Protein AF-A0A059X679-F1 (afdb_monomer_lite)

Sequence (166 aa):
TIVILTAVHFHYAGFAAPILAGLAGRQIATARPALWPMFRLVAAGVIAGIALVATGITLARYTPVVEVAAALIFAVSMLMFALLVLLAIVPSISGRLIQTLLVISAMSLIVTMLLAAAYALGSFMGVPLIGIPRMVQLHGWLNAVGFALCGLLAWALTADGKQVKG

Structure (mmCIF, N/CA/C/O backbone):
data_AF-A0A059X679-F1
#
_entry.id   AF-A0A059X679-F1
#
loop_
_atom_site.group_PDB
_atom_site.id
_atom_site.type_symbol
_atom_site.label_atom_id
_atom_site.label_alt_id
_atom_site.label_comp_id
_atom_site.label_asym_id
_atom_site.label_entity_id
_atom_site.label_seq_id
_atom_site.pdbx_PDB_ins_code
_atom_site.Cartn_x
_atom_site.Cartn_y
_atom_site.Cartn_z
_atom_site.occupancy
_atom_site.B_iso_or_equiv
_atom_site.auth_seq_id
_atom_site.auth_comp_id
_atom_site.auth_asym_id
_atom_site.auth_atom_id
_atom_site.pdbx_PDB_model_num
ATOM 1 N N . THR A 1 1 ? -2.100 -9.354 -24.960 1.00 48.28 1 THR A N 1
ATOM 2 C CA . THR A 1 1 ? -1.052 -9.190 -23.921 1.00 48.28 1 THR A CA 1
ATOM 3 C C . THR A 1 1 ? -1.085 -7.816 -23.258 1.00 48.28 1 THR A C 1
ATOM 5 O O . THR A 1 1 ? -1.110 -7.772 -22.037 1.00 48.28 1 THR A O 1
ATOM 8 N N . ILE A 1 2 ? -1.199 -6.708 -24.012 1.00 48.06 2 ILE A N 1
ATOM 9 C CA . ILE A 1 2 ? -1.353 -5.338 -23.459 1.00 48.06 2 ILE A CA 1
ATOM 10 C C . ILE A 1 2 ? -2.611 -5.186 -22.575 1.00 48.06 2 ILE A C 1
ATOM 12 O O . ILE A 1 2 ? -2.538 -4.587 -21.511 1.00 48.06 2 ILE A O 1
ATOM 16 N N . VAL A 1 3 ? -3.730 -5.814 -22.958 1.00 45.22 3 VAL A N 1
ATOM 17 C CA . VAL A 1 3 ? -5.019 -5.756 -22.232 1.00 45.22 3 VAL A CA 1
ATOM 18 C C . VAL A 1 3 ? -4.948 -6.322 -20.803 1.00 45.22 3 VAL A C 1
ATOM 20 O O . VAL A 1 3 ? -5.588 -5.796 -19.901 1.00 45.22 3 VAL A O 1
ATOM 23 N N . ILE A 1 4 ? -4.148 -7.370 -20.562 1.00 53.34 4 ILE A N 1
ATOM 24 C CA . ILE A 1 4 ? -4.004 -7.970 -19.221 1.00 53.34 4 ILE A CA 1
ATOM 25 C C . ILE A 1 4 ? -3.168 -7.061 -18.312 1.00 53.34 4 ILE A C 1
ATOM 27 O O . ILE A 1 4 ? -3.493 -6.888 -17.141 1.00 53.34 4 ILE A O 1
ATOM 31 N N . LEU A 1 5 ? -2.122 -6.436 -18.856 1.00 53.25 5 LEU A N 1
ATOM 32 C CA . LEU A 1 5 ? -1.271 -5.501 -18.120 1.00 53.25 5 LEU A CA 1
ATOM 33 C C . LEU A 1 5 ? -2.037 -4.238 -17.714 1.00 53.25 5 LEU A C 1
ATOM 35 O O . LEU A 1 5 ? -1.928 -3.808 -16.567 1.00 53.25 5 LEU A O 1
ATOM 39 N N . THR A 1 6 ? -2.850 -3.671 -18.608 1.00 52.78 6 THR A N 1
ATOM 40 C CA . THR A 1 6 ? -3.672 -2.496 -18.289 1.00 52.78 6 THR A CA 1
ATOM 41 C C . THR A 1 6 ? -4.815 -2.838 -17.340 1.00 52.78 6 THR A C 1
ATOM 43 O O . THR A 1 6 ? -5.035 -2.096 -16.387 1.00 52.78 6 THR A O 1
ATOM 46 N N . ALA A 1 7 ? -5.493 -3.977 -17.517 1.00 57.66 7 ALA A N 1
ATOM 47 C CA . ALA A 1 7 ? -6.557 -4.399 -16.607 1.00 57.66 7 ALA A CA 1
ATOM 48 C C . ALA A 1 7 ? -6.060 -4.513 -15.156 1.00 57.66 7 ALA A C 1
ATOM 50 O O . ALA A 1 7 ? -6.699 -3.977 -14.254 1.00 57.66 7 ALA A O 1
ATOM 51 N N . VAL A 1 8 ? -4.895 -5.125 -14.927 1.00 61.12 8 VAL A N 1
ATOM 52 C CA . VAL A 1 8 ? -4.318 -5.274 -13.579 1.00 61.12 8 VAL A CA 1
ATOM 53 C C . VAL A 1 8 ? -3.988 -3.910 -12.954 1.00 61.12 8 VAL A C 1
ATOM 55 O O . VAL A 1 8 ? -4.354 -3.660 -11.806 1.00 61.12 8 VAL A O 1
ATOM 58 N N . HIS A 1 9 ? -3.362 -2.993 -13.699 1.00 64.81 9 HIS A N 1
ATOM 59 C CA . HIS A 1 9 ? -3.014 -1.671 -13.161 1.00 64.81 9 HIS A CA 1
ATOM 60 C C . HIS A 1 9 ? -4.255 -0.800 -12.908 1.00 64.81 9 HIS A C 1
ATOM 62 O O . HIS A 1 9 ? -4.377 -0.213 -11.835 1.00 64.81 9 HIS A O 1
ATOM 68 N N . PHE A 1 10 ? -5.219 -0.758 -13.831 1.00 64.38 10 PHE A N 1
ATOM 69 C CA . PHE A 1 10 ? -6.420 0.068 -13.663 1.00 64.38 10 PHE A CA 1
ATOM 70 C C . PHE A 1 10 ? -7.360 -0.443 -12.561 1.00 64.38 10 PHE A C 1
ATOM 72 O O . PHE A 1 10 ? -7.873 0.365 -11.791 1.00 64.38 10 PHE A O 1
ATOM 79 N N . HIS A 1 11 ? -7.565 -1.758 -12.426 1.00 71.19 11 HIS A N 1
ATOM 80 C CA . HIS A 1 11 ? -8.526 -2.287 -11.448 1.00 71.19 11 HIS A CA 1
ATOM 81 C C . HIS A 1 11 ? -7.964 -2.317 -10.023 1.00 71.19 11 HIS A C 1
ATOM 83 O O . HIS A 1 11 ? -8.670 -1.982 -9.071 1.00 71.19 11 HIS A O 1
ATOM 89 N N . TYR A 1 12 ? -6.695 -2.685 -9.838 1.00 73.44 12 TYR A N 1
ATOM 90 C CA . TYR A 1 12 ? -6.148 -2.811 -8.484 1.00 73.44 12 TY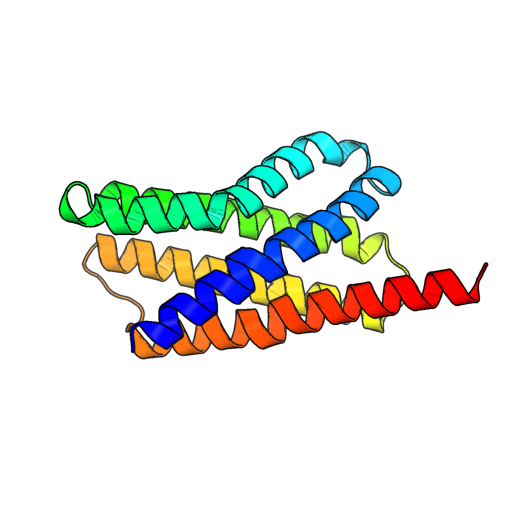R A CA 1
ATOM 91 C C . TYR A 1 12 ? -5.525 -1.508 -7.996 1.00 73.44 12 TYR A C 1
ATOM 93 O O . TYR A 1 12 ? -5.912 -1.016 -6.937 1.00 73.44 12 TYR A O 1
ATOM 101 N N . ALA A 1 13 ? -4.618 -0.909 -8.773 1.00 71.56 13 ALA A N 1
ATOM 102 C CA . ALA A 1 13 ? -3.989 0.353 -8.384 1.00 71.56 13 ALA A CA 1
ATOM 103 C C . ALA A 1 13 ? -4.926 1.558 -8.570 1.00 71.56 13 ALA A C 1
ATOM 105 O O . ALA A 1 13 ? -4.836 2.515 -7.811 1.00 71.56 13 ALA A O 1
ATOM 106 N N . GLY A 1 14 ? -5.843 1.512 -9.541 1.00 76.88 14 GLY A N 1
ATOM 107 C CA . GLY A 1 14 ? -6.721 2.644 -9.875 1.00 76.88 14 GLY A CA 1
ATOM 108 C C . GLY A 1 14 ? -8.073 2.668 -9.199 1.00 76.88 14 GLY A C 1
ATOM 109 O O . GLY A 1 14 ? -8.681 3.728 -9.100 1.00 76.88 14 GLY A O 1
ATOM 110 N N . PHE A 1 15 ? -8.547 1.515 -8.735 1.00 85.12 15 PHE A N 1
ATOM 111 C CA . PHE A 1 15 ? -9.878 1.390 -8.155 1.00 85.12 15 PHE A CA 1
ATOM 112 C C . PHE A 1 15 ? -9.827 0.797 -6.749 1.00 85.12 15 PHE A C 1
ATOM 114 O O . PHE A 1 15 ? -10.203 1.471 -5.789 1.00 85.12 15 PHE A O 1
ATOM 121 N N . ALA A 1 16 ? -9.297 -0.420 -6.590 1.00 91.19 16 ALA A N 1
ATOM 122 C CA . ALA A 1 16 ? -9.264 -1.065 -5.279 1.00 91.19 16 ALA A CA 1
ATOM 123 C C . ALA A 1 16 ? -8.406 -0.286 -4.268 1.00 91.19 16 ALA A C 1
ATOM 125 O O . ALA A 1 16 ? -8.854 -0.047 -3.148 1.00 91.19 16 ALA A O 1
ATOM 126 N N . ALA A 1 17 ? -7.205 0.158 -4.651 1.00 93.38 17 ALA A N 1
ATOM 127 C CA . ALA A 1 17 ? -6.303 0.852 -3.735 1.00 93.38 17 ALA A CA 1
ATOM 128 C C . ALA A 1 17 ? -6.851 2.205 -3.236 1.00 93.38 17 ALA A C 1
ATOM 130 O O . ALA A 1 17 ? -6.862 2.395 -2.018 1.00 93.38 17 ALA A O 1
ATOM 131 N N . PRO A 1 18 ? -7.387 3.110 -4.082 1.00 94.62 18 PRO A N 1
ATOM 132 C CA . PRO A 1 18 ? -8.022 4.339 -3.604 1.00 94.62 18 PRO A CA 1
ATOM 133 C C . PRO A 1 18 ? -9.244 4.088 -2.715 1.00 94.62 18 PRO A C 1
ATOM 135 O O . PRO A 1 18 ? -9.412 4.779 -1.709 1.00 94.62 18 PRO A O 1
ATOM 138 N N . ILE A 1 19 ? -10.069 3.080 -3.031 1.00 95.69 19 ILE A N 1
ATOM 139 C CA . ILE A 1 19 ? -11.204 2.696 -2.177 1.00 95.69 19 ILE A CA 1
ATOM 140 C C . ILE A 1 19 ? -10.695 2.250 -0.810 1.00 95.69 19 ILE A C 1
ATOM 142 O O . ILE A 1 19 ? -11.090 2.818 0.207 1.00 95.69 19 ILE A O 1
ATOM 146 N N . LEU A 1 20 ? -9.784 1.276 -0.774 1.00 97.00 20 LEU A N 1
ATOM 147 C CA . LEU A 1 20 ? -9.219 0.755 0.469 1.00 97.00 20 LEU A CA 1
ATOM 148 C C . LEU A 1 20 ? -8.509 1.850 1.271 1.00 97.00 20 LEU A C 1
ATOM 150 O O . LEU A 1 20 ? -8.650 1.878 2.493 1.00 97.00 20 LEU A O 1
ATOM 154 N N . ALA A 1 21 ? -7.826 2.787 0.609 1.00 96.94 21 ALA A N 1
ATOM 155 C CA . ALA A 1 21 ? -7.252 3.966 1.246 1.00 96.94 21 ALA A CA 1
ATOM 156 C C . ALA A 1 21 ? -8.338 4.860 1.863 1.00 96.94 21 ALA A C 1
ATOM 158 O O . ALA A 1 21 ? -8.243 5.221 3.033 1.00 96.94 21 ALA A O 1
ATOM 159 N N . GLY A 1 22 ? -9.422 5.162 1.151 1.00 96.69 22 GLY A N 1
ATOM 160 C CA . GLY A 1 22 ? -10.538 5.929 1.710 1.00 96.69 22 GLY A CA 1
ATOM 161 C C . GLY A 1 22 ? -11.174 5.264 2.941 1.00 96.69 22 GLY A C 1
ATOM 162 O O . GLY A 1 22 ? -11.459 5.938 3.934 1.00 96.69 22 GLY A O 1
ATOM 163 N N . LEU A 1 23 ? -11.367 3.941 2.905 1.00 96.56 23 LEU A N 1
ATOM 164 C CA . LEU A 1 23 ? -11.904 3.153 4.025 1.00 96.56 23 LEU A CA 1
ATOM 165 C C . LEU A 1 23 ? -10.949 3.173 5.233 1.00 96.56 23 LEU A C 1
ATOM 167 O O . LEU A 1 23 ? -11.359 3.502 6.350 1.00 96.56 23 LEU A O 1
ATOM 171 N N . ALA A 1 24 ? -9.666 2.909 4.987 1.00 96.75 24 ALA A N 1
ATOM 172 C CA . ALA A 1 24 ? -8.597 2.954 5.979 1.00 96.75 24 ALA A CA 1
ATOM 173 C C . ALA A 1 24 ? -8.451 4.339 6.624 1.00 96.75 24 ALA A C 1
ATOM 175 O O . ALA A 1 24 ? -8.278 4.444 7.839 1.00 96.75 24 ALA A O 1
ATOM 176 N N . GLY A 1 25 ? -8.579 5.403 5.829 1.00 96.62 25 GLY A N 1
ATOM 177 C CA . GLY A 1 25 ? -8.484 6.779 6.299 1.00 96.62 25 GLY A CA 1
ATOM 178 C C . GLY A 1 25 ? -9.553 7.125 7.324 1.00 96.62 25 GLY A C 1
ATOM 179 O O . GLY A 1 25 ? -9.234 7.728 8.346 1.00 96.62 25 GLY A O 1
ATOM 180 N N . ARG A 1 26 ? -10.798 6.673 7.119 1.00 94.88 26 ARG A N 1
ATOM 181 C CA . ARG A 1 26 ? -11.865 6.870 8.115 1.00 94.88 26 ARG A CA 1
ATOM 182 C C . ARG A 1 26 ? -11.525 6.211 9.447 1.00 94.88 26 ARG A C 1
ATOM 184 O O . ARG A 1 26 ? -11.721 6.826 10.488 1.00 94.88 26 ARG A O 1
ATOM 191 N N . GLN A 1 27 ? -10.978 4.997 9.409 1.00 95.44 27 GLN A N 1
ATOM 192 C CA . GLN A 1 27 ? -10.595 4.277 10.621 1.00 95.44 27 GLN A CA 1
ATOM 193 C C . GLN A 1 27 ? -9.383 4.912 11.317 1.00 95.44 27 GLN A C 1
ATOM 195 O O . GLN A 1 27 ? -9.369 5.005 12.542 1.00 95.44 27 GLN A O 1
ATOM 200 N N . ILE A 1 28 ? -8.381 5.382 10.568 1.00 95.94 28 ILE A N 1
ATOM 201 C CA . ILE A 1 28 ? -7.215 6.073 11.142 1.00 95.94 28 ILE A CA 1
ATOM 202 C C . ILE A 1 28 ? -7.623 7.402 11.774 1.00 95.94 28 ILE A C 1
ATOM 204 O O . ILE A 1 28 ? -7.195 7.683 12.892 1.00 95.94 28 ILE A O 1
ATOM 208 N N . ALA A 1 29 ? -8.470 8.188 11.106 1.00 94.62 29 ALA A N 1
ATOM 209 C CA . ALA A 1 29 ? -8.936 9.471 11.624 1.00 94.62 29 ALA A CA 1
ATOM 210 C C . ALA A 1 29 ? -9.617 9.330 12.995 1.00 94.62 29 ALA A C 1
ATOM 212 O O . ALA A 1 29 ? -9.427 10.183 13.859 1.00 94.62 29 ALA A O 1
ATOM 213 N N . THR A 1 30 ? -10.362 8.242 13.216 1.00 92.75 30 THR A N 1
ATOM 214 C CA . THR A 1 30 ? -11.065 7.995 14.482 1.00 92.75 30 THR A CA 1
ATOM 215 C C . THR A 1 30 ? -10.205 7.275 15.518 1.00 92.75 30 THR A C 1
ATOM 217 O O . THR A 1 30 ? -10.209 7.652 16.684 1.00 92.75 30 THR A O 1
ATOM 220 N N . ALA A 1 31 ? -9.480 6.224 15.125 1.00 91.81 31 ALA A N 1
ATOM 221 C CA . ALA A 1 31 ? -8.804 5.335 16.073 1.00 91.81 31 ALA A CA 1
ATOM 222 C C . ALA A 1 31 ? -7.353 5.741 16.370 1.00 91.81 31 ALA A C 1
ATOM 224 O O . ALA A 1 31 ? -6.808 5.354 17.403 1.00 91.81 31 ALA A O 1
ATOM 225 N N . ARG A 1 32 ? -6.695 6.466 15.457 1.00 93.88 32 ARG A N 1
ATOM 226 C CA . ARG A 1 32 ? -5.267 6.822 15.530 1.00 93.88 32 ARG A CA 1
ATOM 227 C C . ARG A 1 32 ? -5.015 8.231 14.956 1.00 93.88 32 ARG A C 1
ATOM 229 O O . ARG A 1 32 ? -4.213 8.368 14.029 1.00 93.88 32 ARG A O 1
ATOM 236 N N . PRO A 1 33 ? -5.637 9.293 15.505 1.00 93.62 33 PRO A N 1
ATOM 237 C CA . PRO A 1 33 ? -5.576 10.644 14.932 1.00 93.62 33 PRO A CA 1
ATOM 238 C C . PRO A 1 33 ? -4.147 11.194 14.797 1.00 93.62 33 PRO A C 1
ATOM 240 O O . PRO A 1 33 ? -3.860 11.934 13.860 1.00 93.62 33 PRO A O 1
ATOM 243 N N . ALA A 1 34 ? -3.216 10.774 15.661 1.00 96.62 34 ALA A N 1
ATOM 244 C CA . ALA A 1 34 ? -1.803 11.148 15.568 1.00 96.62 34 ALA A CA 1
ATOM 245 C C . ALA A 1 34 ? -1.125 10.702 14.253 1.00 96.62 34 ALA A C 1
ATOM 247 O O . ALA A 1 34 ? -0.182 11.343 13.800 1.00 96.62 34 ALA A O 1
ATOM 248 N N . LEU A 1 35 ? -1.610 9.632 13.610 1.00 96.94 35 LEU A N 1
ATOM 249 C CA . LEU A 1 35 ? -1.077 9.137 12.333 1.00 96.94 35 LEU A CA 1
ATOM 250 C C . LEU A 1 35 ? -1.709 9.824 11.114 1.00 96.94 35 LEU A C 1
ATOM 252 O O . LEU A 1 35 ? -1.294 9.565 9.984 1.00 96.94 35 LEU A O 1
ATOM 256 N N . TRP A 1 36 ? -2.703 10.694 11.313 1.00 96.44 36 TRP A N 1
ATOM 257 C CA . TRP A 1 36 ? -3.475 11.299 10.229 1.00 96.44 36 TRP A CA 1
ATOM 258 C C . TRP A 1 36 ? -2.638 12.106 9.220 1.00 96.44 36 TRP A C 1
ATOM 260 O O . TRP A 1 36 ? -2.827 11.896 8.020 1.00 96.44 36 TRP A O 1
ATOM 270 N N . PRO A 1 37 ? -1.682 12.970 9.627 1.00 97.25 37 PRO A N 1
ATOM 271 C CA . PRO A 1 37 ? -0.863 13.716 8.667 1.00 97.25 37 PRO A CA 1
ATOM 272 C C . PRO A 1 37 ? -0.038 12.794 7.762 1.00 97.25 37 PRO A C 1
ATOM 274 O O . PRO A 1 37 ? -0.015 12.972 6.545 1.00 97.25 37 PRO A O 1
ATOM 277 N N . MET A 1 38 ? 0.573 11.758 8.347 1.00 97.25 38 MET A N 1
ATOM 278 C CA . MET A 1 38 ? 1.326 10.747 7.604 1.00 97.25 38 MET A CA 1
ATOM 279 C C . MET A 1 38 ? 0.411 9.955 6.668 1.00 97.25 38 MET A C 1
ATOM 281 O O . MET A 1 38 ? 0.742 9.761 5.500 1.00 97.25 38 MET A O 1
ATOM 285 N N . PHE A 1 39 ? -0.765 9.546 7.151 1.00 97.50 39 PHE A N 1
ATOM 286 C CA . PHE A 1 39 ? -1.740 8.832 6.334 1.00 97.50 39 PHE A CA 1
ATOM 287 C C . PHE A 1 39 ? -2.184 9.654 5.120 1.00 97.50 39 PHE A C 1
ATOM 289 O O . PHE A 1 39 ? -2.290 9.103 4.029 1.00 97.50 39 PHE A O 1
ATOM 296 N N . ARG A 1 40 ? -2.400 10.967 5.267 1.00 97.31 40 ARG A N 1
ATOM 297 C CA . ARG A 1 40 ? -2.769 11.841 4.141 1.00 97.31 40 ARG A CA 1
ATOM 298 C C . ARG A 1 40 ? -1.701 11.867 3.052 1.00 97.31 40 ARG A C 1
ATOM 300 O O . ARG A 1 40 ? -2.054 11.820 1.877 1.00 97.31 40 ARG A O 1
ATOM 307 N N . LEU A 1 41 ? -0.424 11.919 3.431 1.00 97.44 41 LEU A N 1
ATOM 308 C CA . LEU A 1 41 ? 0.682 11.865 2.475 1.00 97.44 41 LEU A CA 1
ATOM 309 C C . LEU A 1 41 ? 0.719 10.516 1.747 1.00 97.44 41 LEU A C 1
ATOM 311 O O . LEU A 1 41 ? 0.799 10.472 0.522 1.00 97.44 41 LEU A O 1
ATOM 315 N N . VAL A 1 42 ? 0.589 9.421 2.498 1.00 97.56 42 VAL A N 1
ATOM 316 C CA . VAL A 1 42 ? 0.533 8.063 1.942 1.00 97.56 42 VAL A CA 1
ATOM 317 C C . VAL A 1 42 ? -0.650 7.911 0.983 1.00 97.56 42 VAL A C 1
ATOM 319 O O . VAL A 1 42 ? -0.472 7.453 -0.142 1.00 97.56 42 VAL A O 1
ATOM 322 N N . ALA A 1 43 ? -1.845 8.3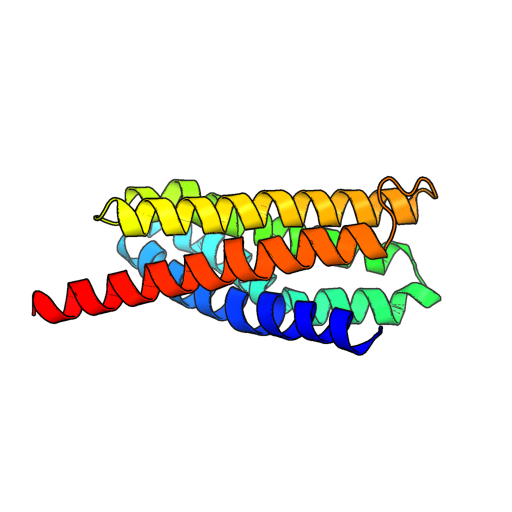50 1.381 1.00 96.31 43 ALA A N 1
ATOM 323 C CA . ALA A 1 43 ? -3.050 8.290 0.560 1.00 96.31 43 ALA A CA 1
ATOM 324 C C . ALA A 1 43 ? -2.924 9.132 -0.719 1.00 96.31 43 ALA A C 1
ATOM 326 O O . ALA A 1 43 ? -3.359 8.690 -1.780 1.00 96.31 43 ALA A O 1
ATOM 327 N N . ALA A 1 44 ? -2.286 10.305 -0.649 1.00 96.62 44 ALA A N 1
ATOM 328 C CA . ALA A 1 44 ? -1.984 11.100 -1.836 1.00 96.62 44 ALA A CA 1
ATOM 329 C C . ALA A 1 44 ? -1.077 10.331 -2.810 1.00 96.62 44 ALA A C 1
ATOM 331 O O . ALA A 1 44 ? -1.358 10.309 -4.006 1.00 96.62 44 ALA A O 1
ATOM 332 N N . GLY A 1 45 ? -0.051 9.638 -2.303 1.00 95.12 45 GLY A N 1
ATOM 333 C CA . GLY A 1 45 ? 0.806 8.761 -3.106 1.00 95.12 45 GLY A CA 1
ATOM 334 C C . GLY A 1 45 ? 0.053 7.583 -3.735 1.00 95.12 45 GLY A C 1
ATOM 335 O O . GLY A 1 45 ? 0.266 7.275 -4.907 1.00 95.12 45 GLY A O 1
ATOM 336 N N . VAL A 1 46 ? -0.880 6.965 -3.000 1.00 94.62 46 VAL A N 1
ATOM 337 C CA . VAL A 1 46 ? -1.751 5.897 -3.528 1.00 94.62 46 VAL A CA 1
ATOM 338 C C . VAL A 1 46 ? -2.620 6.413 -4.680 1.00 94.62 46 VAL A C 1
ATOM 340 O O . VAL A 1 46 ? -2.682 5.778 -5.729 1.00 94.62 46 VAL A O 1
ATOM 343 N N . ILE A 1 47 ? -3.253 7.579 -4.516 1.00 93.38 47 ILE A N 1
ATOM 344 C CA . ILE A 1 47 ? -4.141 8.176 -5.528 1.00 93.38 47 ILE A CA 1
ATOM 345 C C . ILE A 1 47 ? -3.350 8.636 -6.760 1.00 93.38 47 ILE A C 1
ATOM 347 O O . ILE A 1 47 ? -3.759 8.386 -7.893 1.00 93.38 47 ILE A O 1
ATOM 351 N N . ALA A 1 48 ? -2.199 9.280 -6.552 1.00 91.88 48 ALA A N 1
ATOM 352 C CA . ALA A 1 48 ? -1.333 9.742 -7.635 1.00 91.88 48 ALA A CA 1
ATOM 353 C C . ALA A 1 48 ? -0.635 8.589 -8.379 1.00 91.88 48 ALA A C 1
ATOM 355 O O . ALA A 1 48 ? -0.137 8.788 -9.486 1.00 91.88 48 ALA A O 1
ATOM 356 N N . GLY A 1 49 ? -0.613 7.390 -7.793 1.00 87.19 49 GLY A N 1
ATOM 357 C CA . GLY A 1 49 ? 0.140 6.231 -8.260 1.00 87.19 49 GLY A CA 1
ATOM 358 C C . GLY A 1 49 ? -0.059 5.873 -9.728 1.00 87.19 49 GLY A C 1
ATOM 359 O O . GLY A 1 49 ? 0.923 5.707 -10.449 1.00 87.19 49 GLY A O 1
ATOM 360 N N . ILE A 1 50 ? -1.308 5.814 -10.206 1.00 86.62 50 ILE A N 1
ATOM 361 C CA . ILE A 1 50 ? -1.579 5.524 -11.625 1.00 86.62 50 ILE A CA 1
ATOM 362 C C . ILE A 1 50 ? -0.992 6.594 -12.536 1.00 86.62 50 ILE A C 1
ATOM 364 O O . ILE A 1 50 ? -0.329 6.258 -13.516 1.00 86.62 50 ILE A O 1
ATOM 368 N N . ALA A 1 51 ? -1.231 7.870 -12.227 1.00 88.06 51 ALA A N 1
ATOM 369 C CA . ALA A 1 51 ? -0.729 8.966 -13.045 1.00 88.06 51 ALA A CA 1
ATOM 370 C C . ALA A 1 51 ? 0.805 8.958 -13.069 1.00 88.06 51 ALA A C 1
ATOM 372 O O . ALA A 1 51 ? 1.412 9.143 -14.124 1.00 88.06 51 ALA A O 1
ATOM 373 N N . LEU A 1 52 ? 1.426 8.670 -11.923 1.00 87.81 52 LEU A N 1
ATOM 374 C CA . LEU A 1 52 ? 2.872 8.596 -11.779 1.00 87.81 52 LEU A CA 1
ATOM 375 C C . LEU A 1 52 ? 3.471 7.460 -12.618 1.00 87.81 52 LEU A C 1
ATOM 377 O O . LEU A 1 52 ? 4.361 7.707 -13.430 1.00 87.81 52 LEU A O 1
ATOM 381 N N . VAL A 1 53 ? 2.952 6.236 -12.485 1.00 87.25 53 VAL A N 1
ATOM 382 C CA . VAL A 1 53 ? 3.432 5.071 -13.248 1.00 87.25 53 VAL A CA 1
ATOM 383 C C . VAL A 1 53 ? 3.183 5.250 -14.749 1.00 87.25 53 VAL A C 1
ATOM 385 O O . VAL A 1 53 ? 4.078 4.986 -15.551 1.00 87.25 53 VAL A O 1
ATOM 388 N N . ALA A 1 54 ? 2.014 5.761 -15.149 1.00 86.00 54 ALA A N 1
ATOM 389 C CA . ALA A 1 54 ? 1.708 6.042 -16.554 1.00 86.00 54 ALA A CA 1
ATOM 390 C C . ALA A 1 54 ? 2.667 7.081 -17.158 1.00 86.00 54 ALA A C 1
ATOM 392 O O . ALA A 1 54 ? 3.144 6.916 -18.285 1.00 86.00 54 ALA A O 1
ATOM 393 N N . THR A 1 55 ? 2.992 8.125 -16.392 1.00 85.94 55 THR A N 1
ATOM 394 C CA . THR A 1 55 ? 3.982 9.136 -16.785 1.00 85.94 55 THR A CA 1
ATOM 395 C C . THR A 1 55 ? 5.370 8.511 -16.925 1.00 85.94 55 THR A C 1
ATOM 397 O O . THR A 1 55 ? 6.042 8.746 -17.929 1.00 85.94 55 THR A O 1
ATOM 400 N N . GLY A 1 56 ? 5.768 7.660 -15.974 1.00 86.62 56 GLY A N 1
ATOM 401 C CA . GLY A 1 56 ? 7.028 6.917 -16.006 1.00 86.62 56 GLY A CA 1
ATOM 402 C C . GLY A 1 56 ? 7.194 6.089 -17.278 1.00 86.62 56 GLY A C 1
ATOM 403 O O . GLY A 1 56 ? 8.175 6.267 -17.995 1.00 86.62 56 GLY A O 1
ATOM 404 N N . ILE A 1 57 ? 6.196 5.269 -17.614 1.00 85.44 57 ILE A N 1
ATOM 405 C CA . ILE A 1 57 ? 6.197 4.441 -18.833 1.00 85.44 57 ILE A CA 1
ATOM 406 C C . ILE A 1 57 ? 6.239 5.316 -20.098 1.00 85.44 57 ILE A C 1
ATOM 408 O O . ILE A 1 57 ? 6.947 5.007 -21.054 1.00 85.44 57 ILE A O 1
ATOM 412 N N . THR A 1 58 ? 5.507 6.433 -20.116 1.00 86.31 58 THR A N 1
ATOM 413 C CA . THR A 1 58 ? 5.440 7.329 -21.286 1.00 86.31 58 THR A CA 1
ATOM 414 C C . THR A 1 58 ? 6.778 8.021 -21.563 1.00 86.31 58 THR A C 1
ATOM 416 O O . THR A 1 58 ? 7.171 8.183 -22.725 1.00 86.31 58 THR A O 1
ATOM 419 N N . LEU A 1 59 ? 7.480 8.430 -20.503 1.00 89.31 59 LEU A N 1
ATOM 420 C CA . LEU A 1 59 ? 8.758 9.138 -20.585 1.00 89.31 59 LEU A CA 1
ATOM 421 C C . LEU A 1 59 ? 9.972 8.201 -20.624 1.00 89.31 59 LEU A C 1
ATOM 423 O O . LEU A 1 59 ? 11.064 8.661 -20.961 1.00 89.31 59 LEU A O 1
ATOM 427 N N . ALA A 1 60 ? 9.791 6.904 -20.361 1.00 86.31 60 ALA A N 1
ATOM 428 C CA . ALA A 1 60 ? 10.850 5.893 -20.353 1.00 86.31 60 ALA A CA 1
ATOM 429 C C . ALA A 1 60 ? 11.706 5.896 -21.628 1.00 86.31 60 ALA A C 1
ATOM 431 O O . ALA A 1 60 ? 12.922 5.731 -21.559 1.00 86.31 60 ALA A O 1
ATOM 432 N N . ARG A 1 61 ? 11.086 6.159 -22.791 1.00 85.81 61 ARG A N 1
ATOM 433 C CA . ARG A 1 61 ? 11.779 6.224 -24.091 1.00 85.81 61 ARG A CA 1
ATOM 434 C C . ARG A 1 61 ? 12.840 7.325 -24.180 1.00 85.81 61 ARG A C 1
ATOM 436 O O . ARG A 1 61 ? 13.726 7.244 -25.021 1.00 85.81 61 ARG A O 1
ATOM 443 N N . TYR A 1 62 ? 12.709 8.362 -23.356 1.00 90.06 62 TYR A N 1
ATOM 444 C CA . TYR A 1 62 ? 13.633 9.491 -23.285 1.00 90.06 62 TYR A CA 1
ATOM 445 C C . TYR A 1 62 ? 14.550 9.381 -22.073 1.00 90.06 62 TYR A C 1
ATOM 447 O O . TYR A 1 62 ? 15.756 9.585 -22.189 1.00 90.06 62 TYR A O 1
ATOM 455 N N . THR A 1 63 ? 13.975 9.029 -20.922 1.00 89.50 63 THR A N 1
ATOM 456 C CA . THR A 1 63 ? 14.682 8.997 -19.644 1.00 89.50 63 THR A CA 1
ATOM 457 C C . THR A 1 63 ? 14.270 7.750 -18.854 1.00 89.50 63 THR A C 1
ATOM 459 O O . THR A 1 63 ? 13.344 7.822 -18.042 1.00 89.50 63 THR A O 1
ATOM 462 N N . PRO A 1 64 ? 14.968 6.610 -19.027 1.00 86.31 64 PRO A N 1
ATOM 463 C CA . PRO A 1 64 ? 14.629 5.345 -18.359 1.00 86.31 64 PRO A CA 1
ATOM 464 C C . PRO A 1 64 ? 14.594 5.433 -16.825 1.00 86.31 64 PRO A C 1
ATOM 466 O O . PRO A 1 64 ? 13.830 4.734 -16.166 1.00 86.31 64 PRO A O 1
ATOM 469 N N . VAL A 1 65 ? 15.378 6.346 -16.241 1.00 91.75 65 VAL A N 1
ATOM 470 C CA . VAL A 1 65 ? 15.404 6.601 -14.789 1.00 91.75 65 VAL A CA 1
ATOM 471 C C . VAL A 1 65 ? 14.035 7.041 -14.257 1.00 91.75 65 VAL A C 1
ATOM 473 O O . VAL A 1 65 ? 13.683 6.707 -13.127 1.00 91.75 65 VAL A O 1
ATOM 476 N N . VAL A 1 66 ? 13.241 7.765 -15.056 1.00 90.69 66 VAL A N 1
ATOM 477 C CA . VAL A 1 66 ? 11.927 8.278 -14.632 1.00 90.69 66 VAL A CA 1
ATOM 478 C C . VAL A 1 66 ? 10.929 7.140 -14.436 1.00 90.69 66 VAL A C 1
ATOM 480 O O . VAL A 1 66 ? 10.144 7.188 -13.492 1.00 90.69 66 VAL A O 1
ATOM 483 N N . GLU A 1 67 ? 10.983 6.100 -15.269 1.00 87.81 67 GLU A N 1
ATOM 484 C CA . GLU A 1 67 ? 10.139 4.910 -15.120 1.00 87.81 67 GLU A CA 1
ATOM 485 C C . GLU A 1 67 ? 10.391 4.220 -13.776 1.00 87.81 67 GLU A C 1
ATOM 487 O O . GLU A 1 67 ? 9.458 3.964 -13.012 1.00 87.81 67 GLU A O 1
ATOM 492 N N . VAL A 1 68 ? 11.666 3.993 -13.455 1.00 90.75 68 VAL A N 1
ATOM 493 C CA . VAL A 1 68 ? 12.082 3.338 -12.210 1.00 90.75 68 VAL A CA 1
ATOM 494 C C . VAL A 1 68 ? 11.725 4.198 -11.006 1.00 90.75 68 VAL A C 1
ATOM 496 O O . VAL A 1 68 ? 11.137 3.699 -10.050 1.00 90.75 68 VAL A O 1
ATOM 499 N N . ALA A 1 69 ? 12.028 5.497 -11.050 1.00 93.62 69 ALA A N 1
ATOM 500 C CA . ALA A 1 69 ? 11.707 6.414 -9.962 1.00 93.62 69 ALA A CA 1
ATOM 501 C C . ALA A 1 69 ? 10.193 6.464 -9.698 1.00 93.62 69 ALA A C 1
ATOM 503 O O . ALA A 1 69 ? 9.769 6.338 -8.549 1.00 93.62 69 ALA A O 1
ATOM 504 N N . ALA A 1 70 ? 9.375 6.572 -10.749 1.00 91.75 70 ALA A N 1
ATOM 505 C CA . ALA A 1 70 ? 7.918 6.551 -10.647 1.00 91.75 70 ALA A CA 1
ATOM 506 C C . ALA A 1 70 ? 7.401 5.250 -10.012 1.00 91.75 70 ALA A C 1
ATOM 508 O O . ALA A 1 70 ? 6.593 5.294 -9.079 1.00 91.75 70 ALA A O 1
ATOM 509 N N . ALA A 1 71 ? 7.899 4.100 -10.475 1.00 91.69 71 ALA A N 1
ATOM 510 C CA . ALA A 1 71 ? 7.530 2.796 -9.935 1.00 91.69 71 ALA A CA 1
ATOM 511 C C . ALA A 1 71 ? 7.922 2.653 -8.455 1.00 91.69 71 ALA A C 1
ATOM 513 O O . ALA A 1 71 ? 7.115 2.186 -7.650 1.00 91.69 71 ALA A O 1
ATOM 514 N N . LEU A 1 72 ? 9.124 3.096 -8.074 1.00 94.81 72 LEU A N 1
ATOM 515 C CA . LEU A 1 72 ? 9.609 3.022 -6.695 1.00 94.81 72 LEU A CA 1
ATOM 516 C C . LEU A 1 72 ? 8.847 3.960 -5.755 1.00 94.81 72 LEU A C 1
ATOM 518 O O . LEU A 1 72 ? 8.477 3.542 -4.661 1.00 94.81 72 LEU A O 1
ATOM 522 N N . ILE A 1 73 ? 8.556 5.195 -6.170 1.00 95.00 73 ILE A N 1
ATOM 523 C CA . ILE A 1 73 ? 7.763 6.141 -5.367 1.00 95.00 73 ILE A CA 1
ATOM 524 C C . ILE A 1 73 ? 6.362 5.576 -5.102 1.00 95.00 73 ILE A C 1
ATOM 526 O O . ILE A 1 73 ? 5.865 5.624 -3.968 1.00 95.00 73 ILE A O 1
ATOM 530 N N . PHE A 1 74 ? 5.727 5.005 -6.128 1.00 93.94 74 PHE A N 1
ATOM 531 C CA . PHE A 1 74 ? 4.425 4.371 -5.957 1.00 93.94 74 PHE A CA 1
ATOM 532 C C . PHE A 1 74 ? 4.510 3.131 -5.053 1.00 93.94 74 PHE A C 1
ATOM 534 O O . PHE A 1 74 ? 3.712 3.000 -4.121 1.00 93.94 74 PHE A O 1
ATOM 541 N N . ALA A 1 75 ? 5.515 2.272 -5.250 1.00 95.31 75 ALA A N 1
ATOM 542 C CA . ALA A 1 75 ? 5.738 1.093 -4.415 1.00 95.31 75 ALA A CA 1
ATOM 543 C C . ALA A 1 75 ? 5.952 1.462 -2.939 1.00 95.31 75 ALA A C 1
ATOM 545 O O . ALA A 1 75 ? 5.348 0.845 -2.065 1.00 95.31 75 ALA A O 1
ATOM 546 N N . VAL A 1 76 ? 6.739 2.503 -2.647 1.00 97.56 76 VAL A N 1
ATOM 547 C CA . VAL A 1 76 ? 6.944 3.012 -1.280 1.00 97.56 76 VAL A CA 1
ATOM 548 C C . VAL A 1 76 ? 5.631 3.503 -0.675 1.00 97.56 76 VAL A C 1
ATOM 550 O O . VAL A 1 76 ? 5.324 3.166 0.467 1.00 97.56 76 VAL A O 1
ATOM 553 N N . SER A 1 77 ? 4.820 4.241 -1.434 1.00 97.06 77 SER A N 1
ATOM 554 C CA . SER A 1 77 ? 3.513 4.716 -0.957 1.00 97.06 77 SER A CA 1
ATOM 555 C C . SER A 1 77 ? 2.593 3.547 -0.590 1.00 97.06 77 SER A C 1
ATOM 557 O O . SER A 1 77 ? 2.002 3.529 0.490 1.00 97.06 77 SER A O 1
ATOM 559 N N . MET A 1 78 ? 2.524 2.525 -1.444 1.00 97.31 78 MET A N 1
ATOM 560 C CA . MET A 1 78 ? 1.725 1.322 -1.197 1.00 97.31 78 MET A CA 1
ATOM 561 C C . MET A 1 78 ? 2.281 0.465 -0.046 1.00 97.31 78 MET A C 1
ATOM 563 O O . MET A 1 78 ? 1.504 -0.082 0.736 1.00 97.31 78 MET A O 1
ATOM 567 N N . LEU A 1 79 ? 3.605 0.382 0.119 1.00 98.31 79 LEU A N 1
ATOM 568 C CA . LEU A 1 79 ? 4.238 -0.288 1.262 1.00 98.31 79 LEU A CA 1
ATOM 569 C C . LEU A 1 79 ? 3.895 0.413 2.576 1.00 98.31 79 LEU A C 1
ATOM 571 O O . LEU A 1 79 ? 3.471 -0.236 3.530 1.00 98.31 79 LEU A O 1
ATOM 575 N N . MET A 1 80 ? 4.011 1.740 2.616 1.00 98.25 80 MET A N 1
ATOM 576 C CA . MET A 1 80 ? 3.627 2.527 3.788 1.00 98.25 80 MET A CA 1
ATOM 577 C C . MET A 1 80 ? 2.136 2.377 4.101 1.00 98.25 80 MET A C 1
ATOM 579 O O . MET A 1 80 ? 1.763 2.261 5.269 1.00 98.25 80 MET A O 1
ATOM 583 N N . PHE A 1 81 ? 1.285 2.313 3.073 1.00 98.44 81 PHE A N 1
ATOM 584 C CA . PHE A 1 81 ? -0.133 2.014 3.242 1.00 98.44 81 PHE A CA 1
ATOM 585 C C . PHE A 1 81 ? -0.356 0.632 3.876 1.00 98.44 81 PHE A C 1
ATOM 587 O O . PHE A 1 81 ? -1.080 0.526 4.865 1.00 98.44 81 PHE A O 1
ATOM 594 N N . ALA A 1 82 ? 0.309 -0.411 3.375 1.00 98.44 82 ALA A N 1
ATOM 595 C CA . ALA A 1 82 ? 0.215 -1.760 3.932 1.00 98.44 82 ALA A CA 1
ATOM 596 C C . ALA A 1 82 ? 0.686 -1.826 5.396 1.00 98.44 82 ALA A C 1
ATOM 598 O O . ALA A 1 82 ? 0.031 -2.451 6.233 1.00 98.44 82 ALA A O 1
ATOM 599 N N . LEU A 1 83 ? 1.784 -1.142 5.730 1.00 98.50 83 LEU A N 1
ATOM 600 C CA . LEU A 1 83 ? 2.292 -1.058 7.102 1.00 98.50 83 LEU A CA 1
ATOM 601 C C . LEU A 1 83 ? 1.313 -0.330 8.028 1.00 98.50 83 LEU A C 1
ATOM 603 O O . LEU A 1 83 ? 1.078 -0.784 9.145 1.00 98.50 83 LEU A O 1
ATOM 607 N N . LEU A 1 84 ? 0.686 0.753 7.565 1.00 98.38 84 LEU A N 1
ATOM 608 C CA . LEU A 1 84 ? -0.376 1.431 8.311 1.00 98.38 84 LEU A CA 1
ATOM 609 C C . LEU A 1 84 ? -1.575 0.508 8.553 1.00 98.38 84 LEU A C 1
ATOM 611 O O . LEU A 1 84 ? -2.113 0.480 9.663 1.00 98.38 84 LEU A O 1
ATOM 615 N N . VAL A 1 85 ? -1.963 -0.293 7.559 1.00 98.19 85 VAL A N 1
ATOM 616 C CA . VAL A 1 85 ? -3.019 -1.296 7.734 1.00 98.19 85 VAL A CA 1
ATOM 617 C C . VAL A 1 85 ? -2.630 -2.310 8.818 1.00 98.19 85 VAL A C 1
ATOM 619 O O . VAL A 1 85 ? -3.387 -2.491 9.772 1.00 98.19 85 VAL A O 1
ATOM 622 N N . LEU A 1 86 ? -1.446 -2.920 8.730 1.00 98.12 86 LEU A N 1
ATOM 623 C CA . LEU A 1 86 ? -0.998 -3.952 9.677 1.00 98.12 86 LEU A CA 1
ATOM 624 C C . LEU A 1 86 ? -0.802 -3.431 11.100 1.00 98.12 86 LEU A C 1
ATOM 626 O O . LEU A 1 86 ? -1.223 -4.075 12.058 1.00 98.12 86 LEU A O 1
ATOM 630 N N . LEU A 1 87 ? -0.140 -2.286 11.246 1.00 97.69 87 LEU A N 1
ATOM 631 C CA . LEU A 1 87 ? 0.353 -1.820 12.542 1.00 97.69 87 LEU A CA 1
ATOM 632 C C . LEU A 1 87 ? -0.640 -0.901 13.259 1.00 97.69 87 LEU A C 1
ATOM 634 O O . LEU A 1 87 ? -0.638 -0.833 14.489 1.00 97.69 87 LEU A O 1
ATOM 638 N N . ALA A 1 88 ? -1.492 -0.190 12.515 1.00 96.81 88 ALA A N 1
ATOM 639 C CA . ALA A 1 88 ? -2.427 0.776 13.087 1.00 96.81 88 ALA A CA 1
ATOM 640 C C . ALA A 1 88 ? -3.888 0.327 12.983 1.00 96.81 88 ALA A C 1
ATOM 642 O O . ALA A 1 88 ? -4.637 0.482 13.950 1.00 96.81 88 ALA A O 1
ATOM 643 N N . ILE A 1 89 ? -4.298 -0.235 11.841 1.00 97.06 89 ILE A N 1
ATOM 644 C CA . ILE A 1 89 ? -5.711 -0.541 11.574 1.00 97.06 89 ILE A CA 1
ATOM 645 C C . ILE A 1 89 ? -6.111 -1.903 12.131 1.00 97.06 89 ILE A C 1
ATOM 647 O O . ILE A 1 89 ? -7.082 -1.962 12.884 1.00 97.06 89 ILE A O 1
ATOM 651 N N . VAL A 1 90 ? -5.373 -2.972 11.820 1.00 97.19 90 VAL A N 1
ATOM 652 C CA . VAL A 1 90 ? -5.685 -4.340 12.280 1.00 97.19 90 VAL A CA 1
ATOM 653 C C . VAL A 1 90 ? -5.887 -4.409 13.804 1.00 97.19 90 VAL A C 1
ATOM 655 O O . VAL A 1 90 ? -6.916 -4.942 14.225 1.00 97.19 90 VAL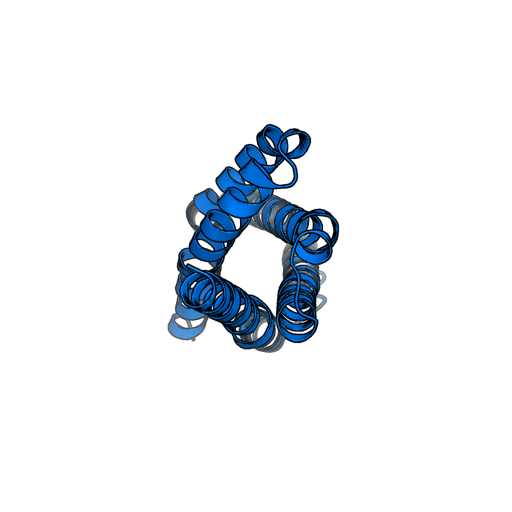 A O 1
ATOM 658 N N . PRO A 1 91 ? -5.023 -3.809 14.651 1.00 96.19 91 PRO A N 1
ATOM 659 C CA . PRO A 1 91 ? -5.219 -3.828 16.103 1.00 96.19 91 PRO A CA 1
ATOM 660 C C . PRO A 1 91 ? -6.404 -2.977 16.583 1.00 96.19 91 PRO A C 1
ATOM 662 O O . PRO A 1 91 ? -6.849 -3.134 17.715 1.00 96.19 91 PRO A O 1
ATOM 665 N N . SER A 1 92 ? -6.897 -2.048 15.755 1.00 93.50 92 SER A N 1
ATOM 666 C CA . SER A 1 92 ? -8.000 -1.135 16.097 1.00 93.50 92 SER A CA 1
ATOM 667 C C . SER A 1 92 ? -9.391 -1.675 15.753 1.00 93.50 92 SER A C 1
ATOM 669 O O . SER A 1 92 ? -10.390 -1.043 16.093 1.00 93.50 92 SER A O 1
ATOM 671 N N . ILE A 1 93 ? -9.470 -2.809 15.052 1.00 92.19 93 ILE A N 1
ATOM 672 C CA . ILE A 1 93 ? -10.728 -3.416 14.608 1.00 92.19 93 ILE A CA 1
ATOM 673 C C . ILE A 1 93 ? -10.969 -4.707 15.385 1.00 92.19 93 ILE A C 1
ATOM 675 O O . ILE A 1 93 ? -10.057 -5.509 15.579 1.00 92.19 93 ILE A O 1
ATOM 679 N N . SER A 1 94 ? -12.211 -4.927 15.813 1.00 90.69 94 SER A N 1
ATOM 680 C CA . SER A 1 94 ? -12.635 -6.169 16.461 1.00 90.69 94 SER A CA 1
ATOM 681 C C . SER A 1 94 ? -13.135 -7.188 15.433 1.00 90.69 94 SER A C 1
ATOM 683 O O . SER A 1 94 ? -13.882 -6.839 14.524 1.00 90.69 94 SER A O 1
ATOM 685 N N . GLY A 1 95 ? -12.772 -8.461 15.617 1.00 94.31 95 GLY A N 1
ATOM 686 C CA . GLY A 1 95 ? -13.235 -9.582 14.791 1.00 94.31 95 GLY A CA 1
ATOM 687 C C . GLY A 1 95 ? -12.087 -10.300 14.086 1.00 94.31 95 GLY A C 1
ATOM 688 O O . GLY A 1 95 ? -11.480 -9.760 13.164 1.00 94.31 95 GLY A O 1
ATOM 689 N N . ARG A 1 96 ? -11.813 -11.547 14.498 1.00 95.31 96 ARG A N 1
ATOM 690 C CA . ARG A 1 96 ? -10.666 -12.331 14.001 1.00 95.31 96 ARG A CA 1
ATOM 691 C C . ARG A 1 96 ? -10.686 -12.506 12.484 1.00 95.31 96 ARG A C 1
ATOM 693 O O . ARG A 1 96 ? -9.660 -12.322 11.853 1.00 95.31 96 ARG A O 1
ATOM 700 N N . LEU A 1 97 ? -11.853 -12.783 11.896 1.00 96.81 97 LEU A N 1
ATOM 701 C CA . LEU A 1 97 ? -11.987 -12.933 10.444 1.00 96.81 97 LEU A CA 1
ATOM 702 C C . LEU A 1 97 ? -11.588 -11.652 9.693 1.00 96.81 97 LEU A C 1
ATOM 704 O O . LEU A 1 97 ? -10.800 -11.714 8.756 1.00 96.81 97 LEU A O 1
ATOM 708 N N . ILE A 1 98 ? -12.085 -10.492 10.134 1.00 97.06 98 ILE A N 1
ATOM 709 C CA . ILE A 1 98 ? -11.778 -9.189 9.521 1.00 97.06 98 ILE A CA 1
ATOM 710 C C . ILE A 1 98 ? -10.282 -8.888 9.650 1.00 97.06 98 ILE A C 1
ATOM 712 O O . ILE A 1 98 ? -9.641 -8.510 8.672 1.00 97.06 98 ILE A O 1
ATOM 716 N N . GLN A 1 99 ? -9.709 -9.111 10.836 1.00 97.62 99 GLN A N 1
ATOM 717 C CA . GLN A 1 99 ? -8.275 -8.946 11.072 1.00 97.62 99 GLN A CA 1
ATOM 718 C C . GLN A 1 99 ? -7.445 -9.849 10.155 1.00 97.62 99 GLN A C 1
ATOM 720 O O . GLN A 1 99 ? -6.522 -9.363 9.506 1.00 97.62 99 GLN A O 1
ATOM 725 N N . THR A 1 100 ? -7.788 -11.136 10.043 1.00 98.38 100 THR A N 1
ATOM 726 C CA . THR A 1 100 ? -7.096 -12.080 9.156 1.00 98.38 100 THR A CA 1
ATOM 727 C C . THR A 1 100 ? -7.171 -11.636 7.697 1.00 98.38 100 THR A C 1
ATOM 729 O O . THR A 1 100 ? -6.147 -11.631 7.018 1.00 98.38 100 THR A O 1
ATOM 732 N N . LEU A 1 101 ? -8.340 -11.204 7.219 1.00 98.38 101 LEU A N 1
ATOM 733 C CA . LEU A 1 101 ? -8.502 -10.702 5.851 1.00 98.38 101 LEU A CA 1
ATOM 734 C C . LEU A 1 101 ? -7.663 -9.439 5.592 1.00 98.38 101 LEU A C 1
ATOM 736 O O . LEU A 1 101 ? -7.014 -9.343 4.549 1.00 98.38 101 LEU A O 1
ATOM 740 N N . LEU A 1 102 ? -7.612 -8.501 6.543 1.00 98.25 102 LEU A N 1
ATOM 741 C CA . LEU A 1 102 ? -6.763 -7.307 6.445 1.00 98.25 102 LEU A CA 1
ATOM 742 C C . LEU A 1 102 ? -5.269 -7.650 6.466 1.00 98.25 102 LEU A C 1
ATOM 744 O O . LEU A 1 102 ? -4.500 -7.044 5.722 1.00 98.25 102 LEU A O 1
ATOM 748 N N . VAL A 1 103 ? -4.854 -8.630 7.274 1.00 98.62 103 VAL A N 1
ATOM 749 C CA . VAL A 1 103 ? -3.464 -9.111 7.305 1.00 98.62 103 VAL A CA 1
ATOM 750 C C . VAL A 1 103 ? -3.091 -9.762 5.976 1.00 98.62 103 VAL A C 1
ATOM 752 O O . VAL A 1 103 ? -2.057 -9.414 5.413 1.00 98.62 103 VAL A O 1
ATOM 755 N N . ILE A 1 104 ? -3.933 -10.648 5.434 1.00 98.56 104 ILE A N 1
ATOM 756 C CA . ILE A 1 104 ? -3.709 -11.262 4.114 1.00 98.56 104 ILE A CA 1
ATOM 757 C C . ILE A 1 104 ? -3.605 -10.177 3.038 1.00 98.56 104 ILE A C 1
ATOM 759 O O . ILE A 1 104 ? -2.685 -10.213 2.216 1.00 98.56 104 ILE A O 1
ATOM 763 N N . SER A 1 105 ? -4.498 -9.187 3.082 1.00 98.25 105 SER A N 1
ATOM 764 C CA . SER A 1 105 ? -4.508 -8.067 2.144 1.00 98.25 105 SER A CA 1
ATOM 765 C C . SER A 1 105 ? -3.219 -7.249 2.199 1.00 98.25 105 SER A C 1
ATOM 767 O O . SER A 1 105 ? -2.552 -7.076 1.175 1.00 98.25 105 SER A O 1
ATOM 769 N N . ALA A 1 106 ? -2.799 -6.828 3.390 1.00 98.31 106 ALA A N 1
ATOM 770 C CA . ALA A 1 106 ? -1.588 -6.037 3.552 1.00 98.31 106 ALA A CA 1
ATOM 771 C C . ALA A 1 106 ? -0.302 -6.832 3.264 1.00 98.31 106 ALA A C 1
ATOM 773 O O . ALA A 1 106 ? 0.600 -6.306 2.616 1.00 98.31 106 ALA A O 1
ATOM 774 N N . MET A 1 107 ? -0.214 -8.102 3.670 1.00 98.50 107 MET A N 1
ATOM 775 C CA . MET A 1 107 ? 0.951 -8.946 3.370 1.00 98.50 107 MET A CA 1
ATOM 776 C C . MET A 1 107 ? 1.086 -9.221 1.871 1.00 98.50 107 MET A C 1
ATOM 778 O O . MET A 1 107 ? 2.190 -9.149 1.331 1.00 98.50 107 MET A O 1
ATOM 782 N N . SER A 1 108 ? -0.028 -9.467 1.178 1.00 97.56 108 SER A N 1
ATOM 783 C CA . SER A 1 108 ? -0.030 -9.619 -0.282 1.00 97.56 108 SER A CA 1
ATOM 784 C C . SER A 1 108 ? 0.442 -8.340 -0.967 1.00 97.56 108 SER A C 1
ATOM 786 O O . SER A 1 108 ? 1.237 -8.392 -1.909 1.00 97.56 108 SER A O 1
ATOM 788 N N . LEU A 1 109 ? 0.015 -7.180 -0.461 1.00 96.50 109 LEU A N 1
ATOM 789 C CA . LEU A 1 109 ? 0.476 -5.900 -0.976 1.00 96.50 109 LEU A CA 1
ATOM 790 C C . LEU A 1 109 ? 1.982 -5.691 -0.742 1.00 96.50 109 LEU A C 1
ATOM 792 O O . LEU A 1 109 ? 2.691 -5.292 -1.660 1.00 96.50 109 LEU A O 1
ATOM 796 N N . ILE A 1 110 ? 2.503 -6.027 0.441 1.00 98.31 110 ILE A N 1
ATOM 797 C CA . ILE A 1 110 ? 3.946 -5.945 0.720 1.00 98.31 110 ILE A CA 1
ATOM 798 C C . ILE A 1 110 ? 4.738 -6.804 -0.265 1.00 98.31 110 ILE A C 1
ATOM 800 O O . ILE A 1 110 ? 5.652 -6.305 -0.921 1.00 98.31 110 ILE A O 1
ATOM 804 N N . VAL A 1 111 ? 4.360 -8.075 -0.418 1.00 96.69 111 VAL A N 1
ATOM 805 C CA . VAL A 1 111 ? 5.048 -9.003 -1.326 1.00 96.69 111 VAL A CA 1
ATOM 806 C C . VAL A 1 111 ? 5.028 -8.479 -2.762 1.00 96.69 111 VAL A C 1
ATOM 808 O O . VAL A 1 111 ? 6.057 -8.483 -3.435 1.00 96.69 111 VAL A O 1
ATOM 811 N N . THR A 1 112 ? 3.882 -7.989 -3.236 1.00 93.69 112 THR A N 1
ATOM 812 C CA . THR A 1 112 ? 3.753 -7.503 -4.618 1.00 93.69 112 THR A CA 1
ATOM 813 C C . THR A 1 112 ? 4.512 -6.208 -4.879 1.00 93.69 112 THR A C 1
ATOM 815 O O . THR A 1 112 ? 5.051 -6.058 -5.977 1.00 93.69 112 THR A O 1
ATOM 818 N N . MET A 1 113 ? 4.592 -5.297 -3.907 1.00 95.81 113 MET A N 1
ATOM 819 C CA . MET A 1 113 ? 5.358 -4.055 -4.045 1.00 95.81 113 MET A CA 1
ATOM 820 C C . MET A 1 113 ? 6.868 -4.305 -3.991 1.00 95.81 113 MET A C 1
ATOM 822 O O . MET A 1 113 ? 7.602 -3.724 -4.789 1.00 95.81 113 MET A O 1
ATOM 826 N N . LEU A 1 114 ? 7.339 -5.215 -3.128 1.00 95.62 114 LEU A N 1
ATOM 827 C CA . LEU A 1 114 ? 8.744 -5.644 -3.119 1.00 95.62 114 LEU A CA 1
ATOM 828 C C . LEU A 1 114 ? 9.126 -6.330 -4.436 1.00 95.62 114 LEU A C 1
ATOM 830 O O . LEU A 1 114 ? 10.170 -6.033 -5.014 1.00 95.62 114 LEU A O 1
ATOM 834 N N . LEU A 1 115 ? 8.247 -7.197 -4.943 1.00 92.50 115 LEU A N 1
ATOM 835 C CA . LEU A 1 115 ? 8.407 -7.843 -6.241 1.00 92.50 115 LEU A CA 1
ATOM 836 C C . LEU A 1 115 ? 8.486 -6.812 -7.385 1.00 92.50 115 LEU A C 1
ATOM 838 O O . LEU A 1 115 ? 9.348 -6.928 -8.254 1.00 92.50 115 LEU A O 1
ATOM 842 N N . ALA A 1 116 ? 7.623 -5.791 -7.373 1.00 90.69 116 ALA A N 1
ATOM 843 C CA . ALA A 1 116 ? 7.631 -4.718 -8.368 1.00 90.69 116 ALA A CA 1
ATOM 844 C C . ALA A 1 116 ? 8.906 -3.867 -8.311 1.00 90.69 116 ALA A C 1
ATOM 846 O O . ALA A 1 116 ? 9.488 -3.579 -9.356 1.00 90.69 116 ALA A O 1
ATOM 847 N N . ALA A 1 117 ? 9.376 -3.521 -7.110 1.00 93.19 117 ALA A N 1
ATOM 848 C CA . ALA A 1 117 ? 10.624 -2.787 -6.925 1.00 93.19 117 ALA A CA 1
ATOM 849 C C . ALA A 1 117 ? 11.839 -3.590 -7.421 1.00 93.19 117 ALA A C 1
ATOM 851 O O . ALA A 1 117 ? 12.671 -3.057 -8.156 1.00 93.19 117 ALA A O 1
ATOM 852 N N . ALA A 1 118 ? 11.911 -4.883 -7.083 1.00 92.12 118 ALA A N 1
ATOM 853 C CA . ALA A 1 118 ? 12.973 -5.774 -7.548 1.00 92.12 118 ALA A CA 1
ATOM 854 C C . ALA A 1 118 ? 12.971 -5.926 -9.078 1.00 92.12 118 ALA A C 1
ATOM 856 O O . ALA A 1 118 ? 14.031 -5.887 -9.702 1.00 92.12 118 ALA A O 1
ATOM 857 N N . TYR A 1 119 ? 11.788 -6.054 -9.688 1.00 90.25 119 TYR A N 1
ATOM 858 C CA . TYR A 1 119 ? 11.646 -6.098 -11.142 1.00 90.25 119 TYR A CA 1
ATOM 859 C C . TYR A 1 119 ? 12.121 -4.793 -11.801 1.00 90.25 119 TYR A C 1
ATOM 861 O O . TYR A 1 119 ? 12.941 -4.843 -12.717 1.00 90.25 119 TYR A O 1
ATOM 869 N N . ALA A 1 120 ? 11.656 -3.635 -11.319 1.00 89.25 120 ALA A N 1
ATOM 870 C CA . ALA A 1 120 ? 12.015 -2.333 -11.883 1.00 89.25 120 ALA A CA 1
ATOM 871 C C . ALA A 1 120 ? 13.528 -2.074 -11.800 1.00 89.25 120 ALA A C 1
ATOM 873 O O . ALA A 1 120 ? 14.147 -1.672 -12.786 1.00 89.25 120 ALA A O 1
ATOM 874 N N . LEU A 1 121 ? 14.138 -2.366 -10.647 1.00 91.94 121 LEU A N 1
ATOM 875 C CA . LEU A 1 121 ? 15.571 -2.172 -10.444 1.00 91.94 121 LEU A CA 1
ATOM 876 C C . LEU A 1 121 ? 16.409 -3.160 -11.266 1.00 91.94 121 LEU A C 1
ATOM 878 O O . LEU A 1 121 ? 17.367 -2.751 -11.917 1.00 91.94 121 LEU A O 1
ATOM 882 N N . GLY A 1 122 ? 16.027 -4.441 -11.290 1.00 90.56 122 GLY A N 1
ATOM 883 C CA . GLY A 1 122 ? 16.716 -5.462 -12.081 1.00 90.56 122 GLY A CA 1
ATOM 884 C C . GLY A 1 122 ? 16.648 -5.181 -13.583 1.00 90.56 122 GLY A C 1
ATOM 885 O O . GLY A 1 122 ? 17.655 -5.300 -14.277 1.00 90.56 122 GLY A O 1
ATOM 886 N N . SER A 1 123 ? 15.490 -4.734 -14.079 1.00 87.44 123 SER A N 1
ATOM 887 C CA . SER A 1 123 ? 15.329 -4.316 -15.477 1.00 87.44 123 SER A CA 1
ATOM 888 C C . SER A 1 123 ? 16.218 -3.118 -15.817 1.00 87.44 123 SER A C 1
ATOM 890 O O . SER A 1 123 ? 16.851 -3.108 -16.868 1.00 87.44 123 SER A O 1
ATOM 892 N N . PHE A 1 124 ? 16.305 -2.130 -14.924 1.00 88.62 124 PHE A N 1
ATOM 893 C CA . PHE A 1 124 ? 17.143 -0.944 -15.118 1.00 88.62 124 PHE A CA 1
ATOM 894 C C . PHE A 1 124 ? 18.644 -1.252 -15.091 1.00 88.62 124 PHE A C 1
ATOM 896 O O . PHE A 1 124 ? 19.403 -0.700 -15.882 1.00 88.62 124 PHE A O 1
ATOM 903 N N . MET A 1 125 ? 19.073 -2.158 -14.210 1.00 91.25 125 MET A N 1
ATOM 904 C CA . MET A 1 125 ? 20.473 -2.583 -14.093 1.00 91.25 125 MET A CA 1
ATOM 905 C C . MET A 1 125 ? 20.900 -3.590 -15.174 1.00 91.25 125 MET A C 1
ATOM 907 O O . MET A 1 125 ? 22.063 -3.984 -15.205 1.00 91.25 125 MET A O 1
ATOM 911 N N . GLY A 1 126 ? 19.984 -4.037 -16.040 1.00 89.94 126 GLY A N 1
ATOM 912 C CA . GLY A 1 126 ? 20.264 -5.069 -17.045 1.00 89.94 126 GLY A CA 1
ATOM 913 C C . GLY A 1 126 ? 20.418 -6.482 -16.467 1.00 89.94 126 GLY A C 1
ATOM 914 O O . GLY A 1 126 ? 20.923 -7.368 -17.151 1.00 89.94 126 GLY A O 1
ATOM 915 N N . VAL A 1 127 ? 19.970 -6.711 -15.227 1.00 90.94 127 VAL A N 1
ATOM 916 C CA . VAL A 1 127 ? 20.021 -8.005 -14.525 1.00 90.94 127 VAL A CA 1
ATOM 917 C C . VAL A 1 127 ? 18.593 -8.421 -14.137 1.00 90.94 127 VAL A C 1
ATOM 919 O O . VAL A 1 127 ? 18.197 -8.300 -12.973 1.00 90.94 127 VAL A O 1
ATOM 922 N N . PRO A 1 128 ? 17.758 -8.859 -15.100 1.00 82.62 128 PRO A N 1
ATOM 923 C CA . PRO A 1 128 ? 16.364 -9.186 -14.830 1.00 82.62 128 PRO A CA 1
ATOM 924 C C . PRO A 1 128 ? 16.260 -10.426 -13.934 1.00 82.62 128 PRO A C 1
ATOM 926 O O . PRO A 1 128 ? 16.511 -11.550 -14.362 1.00 82.62 128 PRO A O 1
ATOM 929 N N . LEU A 1 129 ? 15.843 -10.217 -12.683 1.00 81.25 129 LEU A N 1
ATOM 930 C CA . LEU A 1 129 ? 15.668 -11.281 -11.686 1.00 81.25 129 LEU A CA 1
ATOM 931 C C . LEU A 1 129 ? 14.452 -12.176 -11.983 1.00 81.25 129 LEU A C 1
ATOM 933 O O . LEU A 1 129 ? 14.440 -13.351 -11.623 1.00 81.25 129 LEU A O 1
ATOM 937 N N . ILE A 1 130 ? 13.408 -11.619 -12.613 1.00 83.81 130 ILE A N 1
ATOM 938 C CA . ILE A 1 130 ? 12.142 -12.297 -12.925 1.00 83.81 130 ILE A CA 1
ATOM 939 C C . ILE A 1 130 ? 11.671 -11.880 -14.321 1.00 83.81 130 ILE A C 1
ATOM 941 O O . ILE A 1 130 ? 11.587 -10.695 -14.633 1.00 83.81 130 ILE A O 1
ATOM 945 N N . GLY A 1 131 ? 11.312 -12.862 -15.152 1.00 82.19 131 GLY A N 1
ATOM 946 C CA . GLY A 1 131 ? 10.749 -12.612 -16.479 1.00 82.19 131 GLY A CA 1
ATOM 947 C C . GLY A 1 131 ? 9.333 -12.022 -16.437 1.00 82.19 131 GLY A C 1
ATOM 948 O O . GLY A 1 131 ? 8.539 -12.332 -15.544 1.00 82.19 131 GLY A O 1
ATOM 949 N N . ILE A 1 132 ? 8.986 -11.231 -17.459 1.00 81.44 132 ILE A N 1
ATOM 950 C CA . ILE A 1 132 ? 7.697 -10.521 -17.576 1.00 81.44 132 ILE A CA 1
ATOM 951 C C . ILE A 1 132 ? 6.475 -11.433 -17.348 1.00 81.44 132 ILE A C 1
ATOM 953 O O . ILE A 1 132 ? 5.618 -11.063 -16.543 1.00 81.44 132 ILE A O 1
ATOM 957 N N . PRO A 1 133 ? 6.359 -12.631 -17.965 1.00 83.94 133 PRO A N 1
ATOM 958 C CA . PRO A 1 133 ? 5.170 -13.466 -17.776 1.00 83.94 133 PRO A CA 1
ATOM 959 C C . PRO A 1 133 ? 4.967 -13.884 -16.316 1.00 83.94 133 PRO A C 1
ATOM 961 O O . PRO A 1 133 ? 3.844 -13.872 -15.810 1.00 83.94 133 PRO A O 1
ATOM 964 N N . ARG A 1 134 ? 6.061 -14.205 -15.615 1.00 84.94 134 ARG A N 1
ATOM 965 C CA . ARG A 1 134 ? 6.022 -14.618 -14.210 1.00 84.94 134 ARG A CA 1
ATOM 966 C C . ARG A 1 134 ? 5.711 -13.444 -13.287 1.00 84.94 134 ARG A C 1
ATOM 968 O O . ARG A 1 134 ? 4.924 -13.612 -12.357 1.00 84.94 134 ARG A O 1
ATOM 975 N N . MET A 1 135 ? 6.281 -12.274 -13.575 1.00 87.12 135 MET A N 1
ATOM 976 C CA . MET A 1 135 ? 5.989 -11.030 -12.864 1.00 87.12 135 MET A CA 1
ATOM 977 C C . MET A 1 135 ? 4.491 -10.717 -12.912 1.00 87.12 135 MET A C 1
ATOM 979 O O . MET A 1 135 ? 3.857 -10.583 -11.869 1.00 87.12 135 MET A O 1
ATOM 983 N N . VAL A 1 136 ? 3.906 -10.689 -14.113 1.00 83.94 136 VAL A N 1
ATOM 984 C CA . VAL A 1 136 ? 2.481 -10.374 -14.306 1.00 83.94 136 VAL A CA 1
ATOM 985 C C . VAL A 1 136 ? 1.579 -11.367 -13.581 1.00 83.94 136 VAL A C 1
ATOM 987 O O . VAL A 1 136 ? 0.615 -10.952 -12.942 1.00 83.94 136 VAL A O 1
ATOM 990 N N . GLN A 1 137 ? 1.892 -12.664 -13.635 1.00 86.12 137 GLN A N 1
ATOM 991 C CA . GLN A 1 137 ? 1.100 -13.682 -12.944 1.00 86.12 137 GLN A CA 1
ATOM 992 C C . GLN A 1 137 ? 1.143 -13.511 -11.423 1.00 86.12 137 GLN A C 1
ATOM 994 O O . GLN A 1 137 ? 0.089 -13.423 -10.799 1.00 86.12 137 GLN A O 1
ATOM 999 N N . LEU A 1 138 ? 2.338 -13.451 -10.825 1.00 88.69 138 LEU A N 1
ATOM 1000 C CA . LEU A 1 138 ? 2.482 -13.345 -9.370 1.00 88.69 138 LEU A CA 1
ATOM 1001 C C . LEU A 1 138 ? 1.917 -12.025 -8.847 1.00 88.69 138 LEU A C 1
ATOM 1003 O O . LEU A 1 138 ? 1.132 -12.018 -7.900 1.00 88.69 138 LEU A O 1
ATOM 1007 N N . HIS A 1 139 ? 2.286 -10.919 -9.490 1.00 88.81 139 HIS A N 1
ATOM 1008 C CA . HIS A 1 139 ? 1.844 -9.589 -9.101 1.00 88.81 139 HIS A CA 1
ATOM 1009 C C . HIS A 1 139 ? 0.331 -9.426 -9.281 1.00 88.81 139 HIS A C 1
ATOM 1011 O O . HIS A 1 139 ? -0.340 -8.901 -8.395 1.00 88.81 139 HIS A O 1
ATOM 1017 N N . GLY A 1 140 ? -0.221 -9.910 -10.398 1.00 87.38 140 GLY A N 1
ATOM 1018 C CA . GLY A 1 140 ? -1.650 -9.846 -10.690 1.00 87.38 140 GLY A CA 1
ATOM 1019 C C . GLY A 1 140 ? -2.490 -10.674 -9.721 1.00 87.38 140 GLY A C 1
ATOM 1020 O O . GLY A 1 140 ? -3.422 -10.137 -9.129 1.00 87.38 140 GLY A O 1
ATOM 1021 N N . TRP A 1 141 ? -2.151 -11.950 -9.506 1.00 88.94 141 TRP A N 1
ATOM 1022 C CA . TRP A 1 141 ? -2.919 -12.836 -8.619 1.00 88.94 141 TRP A CA 1
ATOM 1023 C C . TRP A 1 141 ? -2.907 -12.377 -7.162 1.00 88.94 141 TRP A C 1
ATOM 1025 O O . TRP A 1 141 ? -3.962 -12.331 -6.525 1.00 88.94 141 TRP A O 1
ATOM 1035 N N . LEU A 1 142 ? -1.737 -12.002 -6.638 1.00 92.81 142 LEU A N 1
ATOM 1036 C CA . LEU A 1 142 ? -1.623 -11.516 -5.264 1.00 92.81 142 LEU A CA 1
ATOM 1037 C C . LEU A 1 142 ? -2.342 -10.178 -5.070 1.00 92.81 142 LEU A C 1
ATOM 1039 O O . LEU A 1 142 ? -2.964 -9.981 -4.028 1.00 92.81 142 LEU A O 1
ATOM 1043 N N . ASN A 1 143 ? -2.321 -9.281 -6.061 1.00 92.62 143 ASN A N 1
ATOM 1044 C CA . ASN A 1 143 ? -3.084 -8.038 -5.964 1.00 92.62 143 ASN A CA 1
ATOM 1045 C C . ASN A 1 143 ? -4.596 -8.256 -6.094 1.00 92.62 143 ASN A C 1
ATOM 1047 O O . ASN A 1 143 ? -5.369 -7.587 -5.412 1.00 92.62 143 ASN A O 1
ATOM 1051 N N . ALA A 1 144 ? -5.022 -9.201 -6.929 1.00 89.81 144 ALA A N 1
ATOM 1052 C CA . ALA A 1 144 ? -6.430 -9.502 -7.149 1.00 89.81 144 ALA A CA 1
ATOM 1053 C C . ALA A 1 144 ? -7.080 -10.172 -5.937 1.00 89.81 144 ALA A C 1
ATOM 1055 O O . ALA A 1 144 ? -8.037 -9.657 -5.359 1.00 89.81 144 ALA A O 1
ATOM 1056 N N . VAL A 1 145 ? -6.551 -11.337 -5.562 1.00 91.44 145 VAL A N 1
ATOM 1057 C CA . VAL A 1 145 ? -7.149 -12.203 -4.543 1.00 91.44 145 VAL A CA 1
ATOM 1058 C C . VAL A 1 145 ? -6.663 -11.801 -3.160 1.00 91.44 145 VAL A C 1
ATOM 1060 O O . VAL A 1 145 ? -7.464 -11.632 -2.248 1.00 91.44 145 VAL A O 1
ATOM 1063 N N . GLY A 1 146 ? -5.354 -11.612 -3.010 1.00 95.69 146 GLY A N 1
ATOM 1064 C CA . GLY A 1 146 ? -4.754 -11.270 -1.728 1.00 95.69 146 GLY A CA 1
ATOM 1065 C C . GLY A 1 146 ? -5.132 -9.861 -1.288 1.00 95.69 146 GLY A C 1
ATOM 1066 O O . GLY A 1 146 ? -5.820 -9.685 -0.291 1.00 95.69 146 GLY A O 1
ATOM 1067 N N . PHE A 1 147 ? -4.710 -8.844 -2.038 1.00 96.06 147 PHE A N 1
ATOM 1068 C CA . PHE A 1 147 ? -4.903 -7.444 -1.659 1.00 96.06 147 PHE A CA 1
ATOM 1069 C C . PHE A 1 147 ? -6.352 -6.968 -1.827 1.00 96.06 147 PHE A C 1
ATOM 1071 O O . PHE A 1 147 ? -6.992 -6.602 -0.837 1.00 96.06 147 PHE A O 1
ATOM 1078 N N . ALA A 1 148 ? -6.872 -6.962 -3.056 1.00 94.75 148 ALA A N 1
ATOM 1079 C CA . ALA A 1 148 ? -8.142 -6.318 -3.369 1.00 94.75 148 ALA A CA 1
ATOM 1080 C C . ALA A 1 148 ? -9.334 -7.084 -2.787 1.00 94.75 148 ALA A C 1
ATOM 1082 O O . ALA A 1 148 ? -10.104 -6.505 -2.022 1.00 94.75 148 ALA A O 1
ATOM 1083 N N . LEU A 1 149 ? -9.473 -8.379 -3.093 1.00 94.69 149 LEU A N 1
ATOM 1084 C CA . LEU A 1 149 ? -10.604 -9.176 -2.615 1.00 94.69 149 LEU A CA 1
ATOM 1085 C C . LEU A 1 149 ? -10.631 -9.265 -1.083 1.00 94.69 149 LEU A C 1
ATOM 1087 O O . LEU A 1 149 ? -11.642 -8.890 -0.488 1.00 94.69 149 LEU A O 1
ATOM 1091 N N . CYS A 1 150 ? -9.547 -9.696 -0.424 1.00 97.75 150 CYS A N 1
ATOM 1092 C CA . CYS A 1 150 ? -9.556 -9.782 1.042 1.00 97.75 150 CYS A CA 1
ATOM 1093 C C . CYS A 1 150 ? -9.731 -8.409 1.703 1.00 97.75 150 CYS A C 1
ATOM 1095 O O . CYS A 1 150 ? -10.462 -8.306 2.687 1.00 97.75 150 CYS A O 1
ATOM 1097 N N . GLY A 1 151 ? -9.122 -7.352 1.157 1.00 97.31 151 GLY A N 1
ATOM 1098 C CA . GLY A 1 151 ? -9.276 -5.995 1.679 1.00 97.31 151 GLY A CA 1
ATOM 1099 C C . GLY A 1 151 ? -10.726 -5.517 1.609 1.00 97.31 151 GLY A C 1
ATOM 1100 O O . GLY A 1 151 ? -11.280 -5.063 2.609 1.00 97.31 151 GLY A O 1
ATOM 1101 N N . LEU A 1 152 ? -11.361 -5.648 0.442 1.00 96.56 152 LEU A N 1
ATOM 1102 C CA . LEU A 1 152 ? -12.741 -5.205 0.230 1.00 96.56 152 LEU A CA 1
ATOM 1103 C C . LEU A 1 152 ? -13.729 -6.029 1.063 1.00 96.56 152 LEU A C 1
ATOM 1105 O O . LEU A 1 152 ? -14.606 -5.448 1.701 1.00 96.56 152 LEU A O 1
ATOM 1109 N N . LEU A 1 153 ? -13.551 -7.354 1.131 1.00 97.06 153 LEU A N 1
ATOM 1110 C CA . LEU A 1 153 ? -14.375 -8.227 1.972 1.00 97.06 153 LEU A CA 1
ATOM 1111 C C . LEU A 1 153 ? -14.250 -7.880 3.458 1.00 97.06 153 LEU A C 1
ATOM 1113 O O . LEU A 1 153 ? -15.260 -7.819 4.155 1.00 97.06 153 LEU A O 1
ATOM 1117 N N . ALA A 1 154 ? -13.037 -7.607 3.947 1.00 97.25 154 ALA A N 1
ATOM 1118 C CA . ALA A 1 154 ? -12.835 -7.213 5.338 1.00 97.25 154 ALA A CA 1
ATOM 1119 C C . ALA A 1 154 ? -13.641 -5.956 5.695 1.00 97.25 154 ALA A C 1
ATOM 1121 O O . ALA A 1 154 ? -14.302 -5.903 6.736 1.00 97.25 154 ALA A O 1
ATOM 1122 N N . TRP A 1 155 ? -13.620 -4.950 4.818 1.00 95.81 155 TRP A N 1
ATOM 1123 C CA . TRP A 1 155 ? -14.356 -3.709 5.043 1.00 95.81 155 TRP A CA 1
ATOM 1124 C C . TRP A 1 155 ? -15.866 -3.845 4.844 1.00 95.81 155 TRP A C 1
ATOM 1126 O O . TRP A 1 155 ? -16.606 -3.196 5.584 1.00 95.81 155 TRP A O 1
ATOM 1136 N N . ALA A 1 156 ? -16.326 -4.692 3.920 1.00 95.38 156 ALA A N 1
ATOM 1137 C CA . ALA A 1 156 ? -17.746 -5.011 3.769 1.00 95.38 156 ALA A CA 1
ATOM 1138 C C . ALA A 1 156 ? -18.306 -5.630 5.062 1.00 95.38 156 ALA A C 1
ATOM 1140 O O . ALA A 1 156 ? -19.239 -5.094 5.654 1.00 9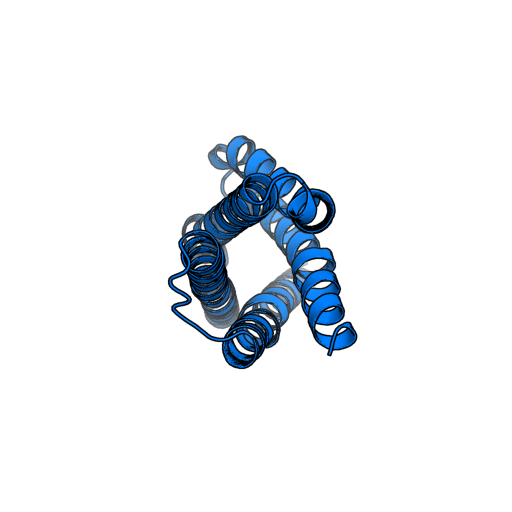5.38 156 ALA A O 1
ATOM 1141 N N . LEU A 1 157 ? -17.627 -6.651 5.597 1.00 94.31 157 LEU A N 1
ATOM 1142 C CA . LEU A 1 157 ? -18.002 -7.291 6.865 1.00 94.31 157 LEU A CA 1
ATOM 1143 C C . LEU A 1 157 ? -17.940 -6.328 8.062 1.00 94.31 157 LEU A C 1
ATOM 1145 O O . LEU A 1 157 ? -18.722 -6.437 9.007 1.00 94.31 157 LEU A O 1
ATOM 1149 N N . THR A 1 158 ? -17.016 -5.363 8.030 1.00 91.50 158 THR A N 1
ATOM 1150 C CA . THR A 1 158 ? -16.930 -4.313 9.056 1.00 91.50 158 THR A CA 1
ATOM 1151 C C . THR A 1 158 ? -18.134 -3.366 9.006 1.00 91.50 158 THR A C 1
ATOM 1153 O O . THR A 1 158 ? -18.572 -2.887 10.053 1.00 91.50 158 THR A O 1
ATOM 1156 N N . ALA A 1 159 ? -18.659 -3.068 7.813 1.00 85.62 159 ALA A N 1
ATOM 1157 C CA . ALA A 1 159 ? -19.826 -2.207 7.640 1.00 85.62 159 ALA A CA 1
ATOM 1158 C C . ALA A 1 159 ? -21.109 -2.898 8.126 1.00 85.62 159 ALA A C 1
ATOM 1160 O O . ALA A 1 159 ? -21.849 -2.301 8.910 1.00 85.62 159 ALA A O 1
ATOM 1161 N N . ASP A 1 160 ? -21.310 -4.165 7.764 1.00 79.19 160 ASP A N 1
ATOM 1162 C CA . ASP A 1 160 ? -22.481 -4.951 8.177 1.00 79.19 160 ASP A CA 1
ATOM 1163 C C . ASP A 1 160 ? -22.545 -5.110 9.703 1.00 79.19 160 ASP A C 1
ATOM 1165 O O . ASP A 1 160 ? -23.580 -4.880 10.330 1.00 79.19 160 ASP A O 1
ATOM 1169 N N . GLY A 1 161 ? -21.405 -5.399 10.341 1.00 72.81 161 GLY A N 1
ATOM 1170 C CA . GLY A 1 161 ? -21.320 -5.522 11.799 1.00 72.81 161 GLY A CA 1
ATOM 1171 C C . GLY A 1 161 ? -21.609 -4.223 12.567 1.00 72.81 161 GLY A C 1
ATOM 1172 O O . GLY A 1 161 ? -21.948 -4.285 13.751 1.00 72.81 161 GLY A O 1
ATOM 1173 N N . LYS A 1 162 ? -21.489 -3.052 11.922 1.00 63.03 162 LYS A N 1
ATOM 1174 C CA . LYS A 1 162 ?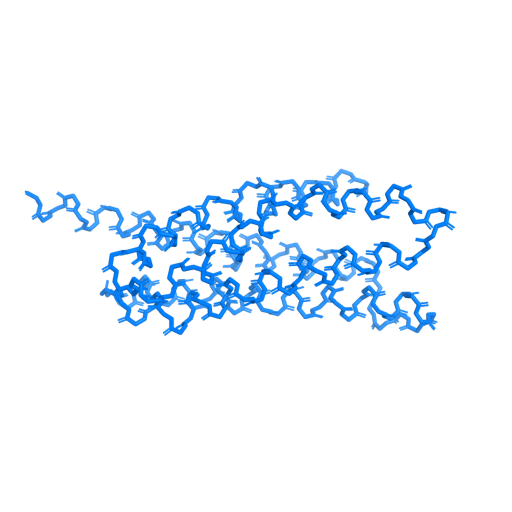 -21.896 -1.760 12.502 1.00 63.03 162 LYS A CA 1
ATOM 1175 C C . LYS A 1 162 ? -23.398 -1.511 12.364 1.00 63.03 162 LYS A C 1
ATOM 1177 O O . LYS A 1 162 ? -23.959 -0.878 13.249 1.00 63.03 162 LYS A O 1
ATOM 1182 N N . GLN A 1 163 ? -24.041 -2.013 11.309 1.00 56.91 163 GLN A N 1
ATOM 1183 C CA . GLN A 1 163 ? -25.482 -1.831 11.095 1.00 56.91 163 GLN A CA 1
ATOM 1184 C C . GLN A 1 163 ? -26.341 -2.676 12.044 1.00 56.91 163 GLN A C 1
ATOM 1186 O O . GLN A 1 163 ? -27.409 -2.237 12.443 1.00 56.91 163 GLN A O 1
ATOM 1191 N N . VAL A 1 164 ? -25.864 -3.851 12.467 1.00 54.28 164 VAL A N 1
ATOM 1192 C CA . VAL A 1 164 ? -26.602 -4.736 1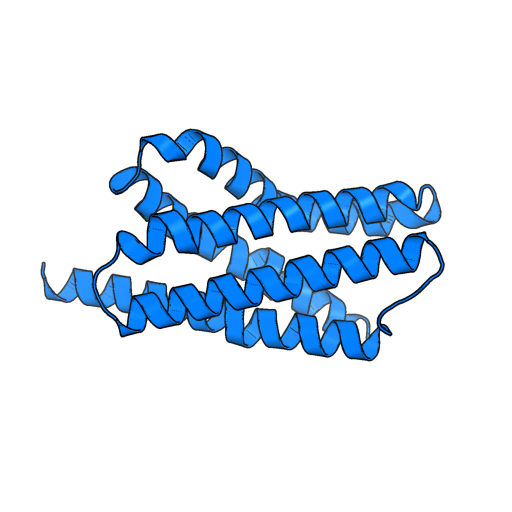3.395 1.00 54.28 164 VAL A CA 1
ATOM 1193 C C . VAL A 1 164 ? -26.582 -4.234 14.853 1.00 54.28 164 VAL A C 1
ATOM 1195 O O . VAL A 1 164 ? -27.363 -4.697 15.677 1.00 54.28 164 VAL A O 1
ATOM 1198 N N . LYS A 1 165 ? -25.689 -3.297 15.198 1.00 49.31 165 LYS A N 1
ATOM 1199 C CA . LYS A 1 165 ? -25.551 -2.740 16.559 1.00 49.31 165 LYS A CA 1
ATOM 1200 C C . LYS A 1 165 ? -26.190 -1.351 16.735 1.00 49.31 165 LYS A C 1
ATOM 1202 O O . LYS A 1 165 ? -25.954 -0.735 17.774 1.00 49.31 165 LYS A O 1
ATOM 1207 N N . GLY A 1 166 ? -26.891 -0.850 15.716 1.00 41.12 166 GLY A N 1
ATOM 1208 C CA . GLY A 1 166 ? -27.562 0.455 15.710 1.00 41.12 166 GLY A CA 1
ATOM 1209 C C . GLY A 1 166 ? -28.990 0.392 16.221 1.00 41.12 166 GLY A C 1
ATOM 1210 O O . GLY A 1 166 ? -29.642 -0.648 15.988 1.00 41.12 166 GLY A O 1
#

Radius of gyration: 16.48 Å; chains: 1; bounding box: 48×28×41 Å

Secondary structure (DSSP, 8-state):
-HHHHHHHIIIIIIIIHHHHHHHHHHHHHHH-GGGHHHHHHHHHHHHHHHHHHHHHHHHTTT-HHHHHHHHHHHHHHHHHHHHHIIIIIGGGS--HHHHHHHHHHHHHHHHHHHHHHHHHHHHHTT--SS-HHHHHHHHHHIIIIIIIIHHHHHHHHHHHHHHTT-

Foldseek 3Di:
DVVLVVCLCCPQLVPLQLVLLVLLLVQCVPQPVVCNVVSVVLSVLSNCLSVQLVVQVVCCVPPVVSNLVSLLSSLVSLLVVLCCLLPPVLVSDDDPLLSVLSPQQSVLSNVLSVLSNLQSVCVVVVNGPDDPVRNSVSNRVSSPVRHRVSSVVSSVVVVVVVVVVD

pLDDT: mean 88.88, std 12.43, range [41.12, 98.62]